Protein AF-A0A2M7ED93-F1 (afdb_monomer_lite)

Structure (mmCIF, N/CA/C/O backbone):
data_AF-A0A2M7ED93-F1
#
_entry.id   AF-A0A2M7ED93-F1
#
loop_
_atom_site.group_PDB
_atom_site.id
_atom_site.type_symbol
_atom_site.label_atom_id
_atom_site.label_alt_id
_atom_site.label_comp_id
_atom_site.label_asym_id
_atom_site.label_entity_id
_atom_site.label_seq_id
_atom_site.pdbx_PDB_ins_code
_atom_site.Cartn_x
_atom_site.Cartn_y
_atom_site.Cartn_z
_atom_site.occupancy
_atom_site.B_iso_or_equiv
_atom_site.auth_seq_id
_atom_site.auth_comp_id
_atom_site.auth_asym_id
_atom_site.auth_atom_id
_atom_site.pdbx_PDB_model_num
ATOM 1 N N . MET A 1 1 ? 34.910 -3.727 -12.149 1.00 53.34 1 MET A N 1
ATOM 2 C CA . MET A 1 1 ? 33.518 -4.031 -11.753 1.00 53.34 1 MET A CA 1
ATOM 3 C C . MET A 1 1 ? 32.655 -3.774 -12.974 1.00 53.34 1 MET A C 1
ATOM 5 O O . MET A 1 1 ? 32.780 -2.696 -13.535 1.00 53.34 1 MET A O 1
ATOM 9 N N . THR A 1 2 ? 31.901 -4.758 -13.454 1.00 75.62 2 THR A N 1
ATOM 10 C CA . THR A 1 2 ? 31.013 -4.591 -14.616 1.00 75.62 2 THR A CA 1
ATOM 11 C C . THR A 1 2 ? 29.816 -3.726 -14.232 1.00 75.62 2 THR A C 1
ATOM 13 O O . THR A 1 2 ? 29.204 -3.962 -13.191 1.00 75.62 2 THR A O 1
ATOM 16 N N . GLU A 1 3 ? 29.509 -2.712 -15.040 1.00 85.56 3 GLU A N 1
ATOM 17 C CA . GLU A 1 3 ? 28.311 -1.891 -14.852 1.00 85.56 3 GLU A CA 1
ATOM 18 C C . GLU A 1 3 ? 27.041 -2.732 -15.041 1.00 85.56 3 GLU A C 1
ATOM 20 O O . GLU A 1 3 ? 26.994 -3.629 -15.883 1.00 85.56 3 GLU A O 1
ATOM 25 N N . GLU A 1 4 ? 26.010 -2.446 -14.245 1.00 94.62 4 GLU A N 1
ATOM 26 C CA . GLU A 1 4 ? 24.717 -3.130 -14.335 1.00 94.62 4 GLU A CA 1
ATOM 27 C C . GLU A 1 4 ? 23.991 -2.812 -15.655 1.00 94.62 4 GLU A C 1
ATOM 29 O O . GLU A 1 4 ? 23.966 -1.670 -16.123 1.00 94.62 4 GLU A O 1
ATOM 34 N N . THR A 1 5 ? 23.317 -3.805 -16.236 1.00 97.81 5 THR A N 1
ATOM 35 C CA . THR A 1 5 ? 22.407 -3.584 -17.366 1.00 97.81 5 THR A CA 1
ATOM 36 C C . THR A 1 5 ? 21.160 -2.812 -16.923 1.00 97.81 5 THR A C 1
ATOM 38 O O . THR A 1 5 ? 20.754 -2.821 -15.757 1.00 97.81 5 THR A O 1
ATOM 41 N N . ARG A 1 6 ? 20.454 -2.185 -17.876 1.00 97.25 6 ARG A N 1
ATOM 42 C CA . ARG A 1 6 ? 19.178 -1.493 -17.596 1.00 97.25 6 ARG A CA 1
ATOM 43 C C . ARG A 1 6 ? 18.136 -2.415 -16.943 1.00 97.25 6 ARG A C 1
ATOM 45 O O . ARG A 1 6 ? 17.373 -1.954 -16.096 1.00 97.25 6 ARG A O 1
ATOM 52 N N . ASN A 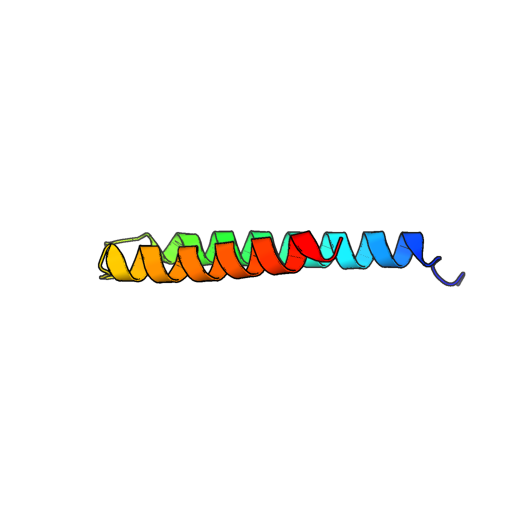1 7 ? 18.109 -3.701 -17.312 1.00 97.31 7 ASN A N 1
ATOM 53 C CA . ASN A 1 7 ? 17.186 -4.683 -16.736 1.00 97.31 7 ASN A CA 1
ATOM 54 C C . ASN A 1 7 ? 17.554 -5.041 -15.291 1.00 97.31 7 ASN A C 1
ATOM 56 O O . ASN A 1 7 ? 16.677 -5.067 -14.429 1.00 97.31 7 ASN A O 1
ATOM 60 N N . GLU A 1 8 ? 18.838 -5.272 -15.011 1.00 98.06 8 GLU A N 1
ATOM 61 C CA . GLU A 1 8 ? 19.324 -5.549 -13.654 1.00 98.06 8 GLU A CA 1
ATOM 62 C C . GLU A 1 8 ? 19.081 -4.357 -12.731 1.00 98.06 8 GLU A C 1
ATOM 64 O O . GLU A 1 8 ? 18.545 -4.524 -11.633 1.00 98.06 8 GLU A O 1
ATOM 69 N N . ARG A 1 9 ? 19.354 -3.142 -13.221 1.00 97.00 9 ARG A N 1
ATOM 70 C CA . ARG A 1 9 ? 19.043 -1.900 -12.512 1.00 97.00 9 ARG A CA 1
ATOM 71 C C . ARG A 1 9 ? 17.558 -1.794 -12.186 1.00 97.00 9 ARG A C 1
ATOM 73 O O . ARG A 1 9 ? 17.204 -1.462 -11.054 1.00 97.00 9 ARG A O 1
ATOM 80 N N . PHE A 1 10 ? 16.684 -2.082 -13.154 1.00 97.31 10 PHE A N 1
ATOM 81 C CA . PHE A 1 10 ? 15.238 -2.075 -12.934 1.00 97.31 10 PHE A CA 1
ATOM 82 C C . PHE A 1 10 ? 14.839 -3.081 -11.856 1.00 97.31 10 PHE A C 1
ATOM 84 O O . PHE A 1 10 ? 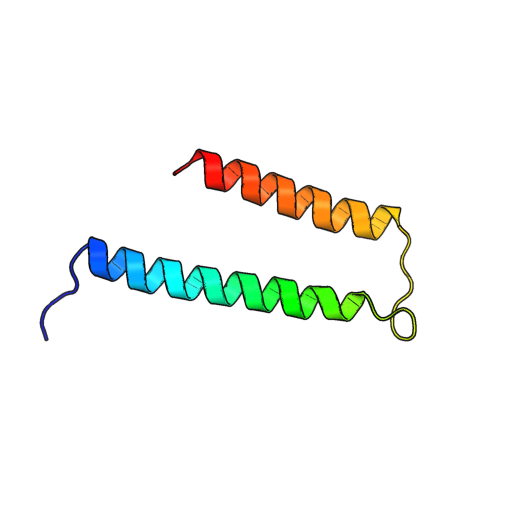14.198 -2.681 -10.891 1.00 97.31 10 PHE A O 1
ATOM 91 N N . LYS A 1 11 ? 15.268 -4.346 -11.963 1.00 98.00 11 LYS A N 1
ATOM 92 C CA . LYS A 1 11 ? 14.964 -5.388 -10.968 1.00 98.00 11 LYS A CA 1
ATOM 93 C C . LYS A 1 11 ? 15.416 -4.972 -9.571 1.00 98.00 11 LYS A C 1
ATOM 95 O O . LYS A 1 11 ? 14.610 -4.958 -8.649 1.00 98.00 11 LYS A O 1
ATOM 100 N N . ARG A 1 12 ? 16.671 -4.543 -9.424 1.00 97.88 12 ARG A N 1
ATOM 101 C CA . ARG A 1 12 ? 17.240 -4.127 -8.135 1.00 97.88 12 ARG A CA 1
ATOM 102 C C . ARG A 1 12 ? 16.466 -2.967 -7.510 1.00 97.88 12 ARG A C 1
ATOM 104 O O . ARG A 1 12 ? 16.124 -3.016 -6.330 1.00 97.88 12 ARG A O 1
ATOM 111 N N . ILE A 1 13 ? 16.184 -1.920 -8.289 1.00 98.00 13 ILE A N 1
ATOM 112 C CA . ILE A 1 13 ? 15.486 -0.729 -7.790 1.00 98.00 13 ILE A CA 1
ATOM 113 C C . ILE A 1 13 ? 14.008 -1.032 -7.518 1.00 98.00 13 ILE A C 1
ATOM 115 O O . ILE A 1 13 ? 13.497 -0.623 -6.476 1.00 98.00 13 ILE A O 1
ATOM 119 N N . ALA A 1 14 ? 13.326 -1.734 -8.424 1.00 97.69 14 ALA A N 1
ATOM 120 C CA . ALA A 1 14 ? 11.916 -2.077 -8.281 1.00 97.69 14 ALA A CA 1
ATOM 121 C C . ALA A 1 14 ? 11.698 -2.981 -7.066 1.00 97.69 14 ALA A C 1
ATOM 123 O O . ALA A 1 14 ? 10.897 -2.629 -6.209 1.00 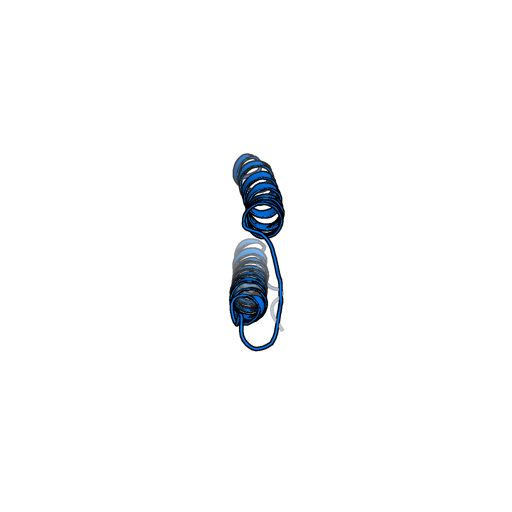97.69 14 ALA A O 1
ATOM 124 N N . SER A 1 15 ? 12.476 -4.059 -6.917 1.00 98.12 15 SER A N 1
ATOM 125 C CA . SER A 1 15 ? 12.373 -4.960 -5.764 1.00 98.12 15 SER A CA 1
ATOM 126 C C . SER A 1 15 ? 12.609 -4.234 -4.442 1.00 98.12 15 SER A C 1
ATOM 128 O O . SER A 1 15 ? 11.828 -4.408 -3.509 1.00 98.12 15 SER A O 1
ATOM 130 N N . LYS A 1 16 ? 13.632 -3.368 -4.365 1.00 98.50 16 LYS A N 1
ATOM 131 C CA . LYS A 1 16 ? 13.870 -2.555 -3.165 1.00 98.50 16 LYS A CA 1
ATOM 132 C C . LYS A 1 16 ? 12.655 -1.683 -2.836 1.00 98.50 16 LYS A C 1
ATOM 134 O O . LYS A 1 16 ? 12.159 -1.728 -1.717 1.00 98.50 16 LYS A O 1
ATOM 139 N N . ARG A 1 17 ? 12.141 -0.938 -3.819 1.00 98.12 17 ARG A N 1
ATOM 140 C CA . ARG A 1 17 ? 10.986 -0.047 -3.626 1.00 98.12 17 ARG A CA 1
ATOM 141 C C . ARG A 1 17 ? 9.717 -0.810 -3.251 1.00 98.12 17 ARG A C 1
ATOM 143 O O . ARG A 1 17 ? 8.961 -0.330 -2.417 1.00 98.12 17 ARG A O 1
ATOM 150 N N . THR A 1 18 ? 9.489 -1.985 -3.834 1.00 97.88 18 THR A N 1
ATOM 151 C CA . THR A 1 18 ? 8.365 -2.852 -3.464 1.00 97.88 18 THR A CA 1
ATOM 152 C C . 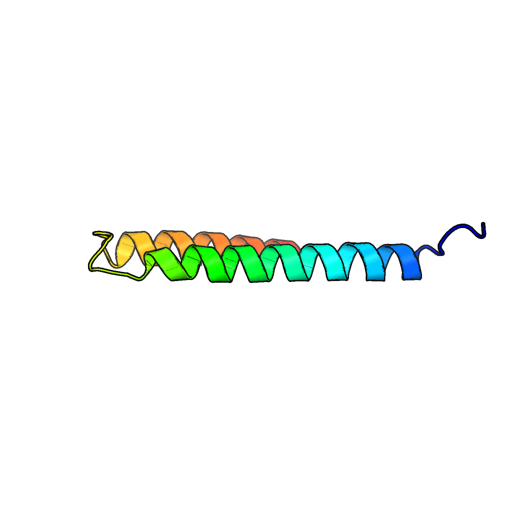THR A 1 18 ? 8.453 -3.254 -1.996 1.00 97.88 18 THR A C 1
ATOM 154 O O . THR A 1 18 ? 7.473 -3.093 -1.276 1.00 97.88 18 THR A O 1
ATOM 157 N N . ASN A 1 19 ? 9.621 -3.702 -1.531 1.00 98.50 19 ASN A N 1
ATOM 158 C CA . ASN A 1 19 ? 9.813 -4.075 -0.128 1.00 98.50 19 ASN A CA 1
ATOM 159 C C . ASN A 1 19 ? 9.614 -2.882 0.817 1.00 98.50 19 ASN A C 1
ATOM 161 O O . ASN A 1 19 ? 8.923 -3.017 1.824 1.00 98.50 19 ASN A O 1
ATOM 165 N N . ASP A 1 20 ? 10.145 -1.709 0.462 1.00 98.50 20 ASP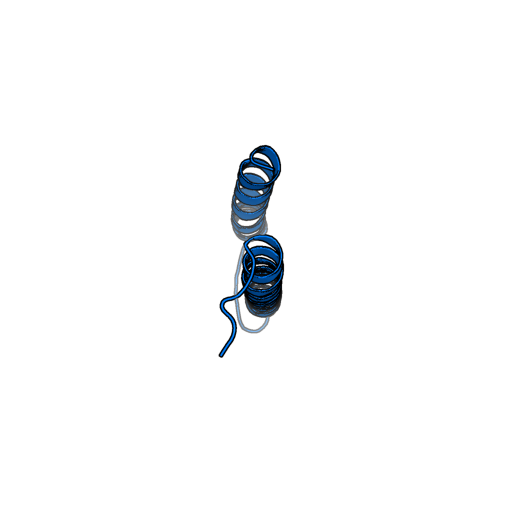 A N 1
ATOM 166 C CA . ASP A 1 20 ? 9.969 -0.488 1.254 1.00 98.50 20 ASP A CA 1
ATOM 167 C C . ASP A 1 20 ? 8.477 -0.120 1.386 1.00 98.50 20 ASP A C 1
ATOM 169 O O . ASP A 1 20 ? 8.012 0.217 2.475 1.00 98.50 20 ASP A O 1
ATOM 173 N N . ILE A 1 21 ? 7.699 -0.223 0.300 1.00 98.00 21 ILE A N 1
ATOM 174 C CA . ILE A 1 21 ? 6.251 0.046 0.312 1.00 98.00 21 ILE A CA 1
ATOM 175 C C . ILE A 1 21 ? 5.508 -0.969 1.187 1.00 98.00 21 ILE A C 1
ATOM 177 O O . ILE A 1 21 ? 4.679 -0.568 2.005 1.00 98.00 21 ILE A O 1
ATOM 181 N N . LEU A 1 22 ? 5.808 -2.264 1.046 1.00 98.31 22 LEU A N 1
ATOM 182 C CA . LEU A 1 22 ? 5.187 -3.318 1.855 1.00 98.31 22 LEU A CA 1
ATOM 183 C C . LEU A 1 22 ? 5.437 -3.095 3.350 1.00 98.31 22 LEU A C 1
ATOM 185 O O . LEU A 1 22 ? 4.512 -3.204 4.153 1.00 98.31 22 LEU A O 1
ATOM 189 N N . GLU A 1 23 ? 6.657 -2.706 3.717 1.00 98.50 23 GLU A N 1
ATOM 190 C CA . GLU A 1 23 ? 7.004 -2.398 5.102 1.00 98.50 23 GLU A CA 1
ATOM 191 C C . GLU A 1 23 ? 6.242 -1.176 5.629 1.00 98.50 23 GLU A C 1
ATOM 193 O O . GLU A 1 23 ? 5.739 -1.190 6.753 1.00 98.50 23 GLU A O 1
ATOM 198 N N . LYS A 1 24 ? 6.079 -0.123 4.818 1.00 98.12 24 LYS A N 1
ATOM 199 C CA . LYS A 1 24 ? 5.280 1.047 5.215 1.00 98.12 24 LYS A CA 1
ATOM 200 C C . LYS A 1 24 ? 3.802 0.715 5.394 1.00 98.12 24 LYS A C 1
ATOM 202 O O . LYS A 1 24 ? 3.207 1.194 6.356 1.00 98.12 24 LYS A O 1
ATOM 207 N N . ILE A 1 25 ? 3.229 -0.127 4.534 1.00 97.62 25 ILE A N 1
ATOM 208 C CA . ILE A 1 25 ? 1.848 -0.611 4.691 1.00 97.62 25 ILE A CA 1
ATOM 209 C C . ILE A 1 25 ? 1.717 -1.433 5.979 1.00 97.62 25 ILE A C 1
ATOM 211 O O . ILE A 1 25 ? 0.768 -1.238 6.737 1.00 97.62 25 ILE A O 1
ATOM 215 N N . ARG A 1 26 ? 2.690 -2.302 6.279 1.00 98.12 26 ARG A N 1
ATOM 216 C CA . ARG A 1 26 ? 2.716 -3.074 7.528 1.00 98.12 26 ARG A CA 1
ATOM 217 C C . ARG A 1 26 ? 2.751 -2.162 8.757 1.00 98.12 26 ARG A C 1
ATOM 219 O O . ARG A 1 26 ? 1.972 -2.367 9.682 1.00 98.12 26 ARG A O 1
ATOM 226 N N . ILE A 1 27 ? 3.619 -1.148 8.755 1.00 97.94 27 ILE A N 1
ATOM 227 C CA . ILE A 1 27 ? 3.721 -0.166 9.847 1.00 97.94 27 ILE A CA 1
ATOM 228 C C . ILE A 1 27 ? 2.418 0.623 10.003 1.00 97.94 27 ILE A C 1
ATOM 230 O O . ILE A 1 27 ? 1.966 0.803 11.130 1.00 97.94 27 ILE A O 1
ATOM 234 N N . LEU A 1 28 ? 1.792 1.054 8.902 1.00 97.50 28 LEU A N 1
ATOM 235 C CA . LEU A 1 28 ? 0.481 1.711 8.931 1.00 97.50 28 LEU A CA 1
ATOM 236 C C . LEU A 1 28 ? -0.579 0.819 9.597 1.00 97.50 28 LEU A C 1
ATOM 238 O O . LEU A 1 28 ? -1.407 1.307 10.360 1.00 97.50 28 LEU A O 1
ATOM 242 N N . GLY A 1 29 ? -0.508 -0.497 9.381 1.00 96.88 29 GLY A N 1
ATOM 243 C CA . GLY A 1 29 ? -1.368 -1.477 10.045 1.00 96.88 29 GLY A CA 1
ATOM 244 C C . GLY A 1 29 ? -1.305 -1.439 11.577 1.00 96.88 29 GLY A C 1
ATOM 245 O O . GLY A 1 29 ? -2.303 -1.750 12.224 1.00 96.88 29 GLY A O 1
ATOM 246 N N . ASN A 1 30 ? -0.203 -0.984 12.183 1.00 96.56 30 ASN A N 1
ATOM 247 C CA . ASN A 1 30 ? -0.101 -0.842 13.642 1.00 96.56 30 ASN A CA 1
ATOM 248 C C . ASN A 1 30 ? -1.068 0.218 14.199 1.00 96.56 30 ASN A C 1
ATOM 250 O O . ASN A 1 30 ? -1.489 0.118 15.351 1.00 96.56 30 ASN A O 1
ATOM 254 N N . CYS A 1 31 ? -1.469 1.199 13.382 1.00 96.38 31 CYS A N 1
ATOM 255 C CA . CYS A 1 31 ? -2.474 2.195 13.758 1.00 96.38 31 CYS A CA 1
ATOM 256 C C . CYS A 1 31 ? -3.867 1.581 13.953 1.00 96.38 31 CYS A C 1
ATOM 258 O O . CYS A 1 31 ? -4.725 2.217 14.551 1.00 96.38 31 CYS A O 1
ATOM 260 N N . SER A 1 32 ? -4.096 0.335 13.516 1.00 96.38 32 SER A N 1
ATOM 261 C CA . SER A 1 32 ? -5.351 -0.376 13.788 1.00 96.38 32 SER A CA 1
ATOM 262 C C . SER A 1 32 ? -5.580 -0.649 15.278 1.00 96.38 32 SER A C 1
ATOM 264 O O . SER A 1 32 ? -6.713 -0.925 15.676 1.00 96.38 32 SER A O 1
ATOM 266 N N . ASN A 1 33 ? -4.548 -0.546 16.123 1.00 96.94 33 ASN A N 1
ATOM 267 C CA . ASN A 1 33 ? -4.690 -0.783 17.549 1.00 96.94 33 ASN A CA 1
ATOM 268 C C . ASN A 1 33 ? -5.554 0.292 18.240 1.00 96.94 33 ASN A C 1
ATOM 270 O O . ASN A 1 33 ? -5.056 1.346 18.641 1.00 96.94 33 ASN A O 1
ATOM 274 N N . LYS A 1 34 ? -6.833 -0.030 18.465 1.00 94.31 34 LYS A N 1
ATOM 275 C CA . LYS A 1 34 ? -7.804 0.848 19.138 1.00 94.31 34 LYS A CA 1
ATOM 276 C C . LYS A 1 34 ? -7.507 1.107 20.619 1.00 94.31 34 LYS A C 1
ATOM 278 O O . LYS A 1 34 ? -8.087 2.015 21.197 1.00 94.31 34 LYS A O 1
ATOM 283 N N . SER A 1 35 ? -6.617 0.335 21.253 1.00 96.19 35 SER A N 1
ATOM 284 C CA . SER A 1 35 ? -6.186 0.634 22.628 1.00 96.19 35 SER A CA 1
ATOM 285 C C . SER A 1 35 ? -5.189 1.794 22.690 1.00 96.19 35 SER A C 1
ATOM 287 O O . SER A 1 35 ? -4.989 2.373 23.752 1.00 96.19 35 SER A O 1
ATOM 289 N N . SER A 1 36 ? -4.507 2.079 21.578 1.00 96.31 36 SER A N 1
ATOM 290 C CA . SER A 1 36 ? -3.483 3.123 21.473 1.00 96.31 36 SER A CA 1
ATOM 291 C C . SER A 1 36 ? -3.950 4.328 20.664 1.00 96.31 36 SER A C 1
ATOM 293 O O . SER A 1 36 ? -3.385 5.407 20.817 1.00 96.31 36 SER A O 1
ATOM 295 N N . TYR A 1 37 ? -4.953 4.144 19.807 1.00 96.38 37 TYR A N 1
ATOM 296 C CA . TYR A 1 37 ? -5.433 5.161 18.885 1.00 96.38 37 TYR A CA 1
ATOM 297 C C . TYR A 1 37 ? -6.955 5.210 18.865 1.00 96.38 37 TYR A C 1
ATOM 299 O O . TYR A 1 37 ? -7.623 4.178 18.877 1.00 96.38 37 TYR A O 1
ATOM 307 N N . GLU A 1 38 ? -7.482 6.422 18.755 1.00 97.25 38 GLU A N 1
ATOM 308 C CA . GLU A 1 38 ? -8.881 6.679 18.448 1.00 97.25 38 GLU A CA 1
ATOM 309 C C . GLU A 1 38 ? -8.974 7.180 17.009 1.00 97.25 38 GLU A C 1
ATOM 311 O O . GLU A 1 38 ? -8.186 8.024 16.582 1.00 97.25 38 GLU A O 1
ATOM 316 N N . TYR A 1 39 ? -9.897 6.604 16.250 1.00 97.06 39 TYR A N 1
ATOM 317 C CA . TYR A 1 39 ? -10.149 6.971 14.866 1.00 97.06 39 TYR A CA 1
ATOM 318 C C . TYR A 1 39 ? -11.555 6.536 14.469 1.00 97.06 39 TYR A C 1
ATOM 320 O O . TYR A 1 39 ? -12.109 5.549 14.966 1.00 97.06 39 TYR A O 1
ATOM 328 N N . THR A 1 40 ? -12.112 7.265 13.520 1.00 98.00 40 THR A N 1
ATOM 329 C CA . THR A 1 40 ? -13.383 6.965 12.877 1.00 98.00 40 THR A CA 1
ATOM 330 C C . THR A 1 40 ? -13.176 6.072 11.660 1.00 98.00 40 THR A C 1
ATOM 332 O O . THR A 1 40 ? -12.094 5.991 11.072 1.00 98.00 40 THR A O 1
ATOM 335 N N . GLU A 1 41 ? -14.247 5.409 11.235 1.00 96.62 41 GLU A N 1
ATOM 336 C CA . GLU A 1 41 ? -14.244 4.658 9.980 1.00 96.62 41 GLU A CA 1
ATOM 337 C C . GLU A 1 41 ? -13.978 5.573 8.773 1.00 96.62 41 GLU A C 1
ATOM 339 O O . GLU A 1 41 ? -13.280 5.186 7.839 1.00 96.62 41 GLU A O 1
ATOM 344 N N . GLU A 1 42 ? -14.464 6.817 8.813 1.00 98.38 42 GLU A N 1
ATOM 345 C CA . GLU A 1 42 ? -14.238 7.801 7.753 1.00 98.38 42 GLU A CA 1
ATOM 346 C C . GLU A 1 42 ? -12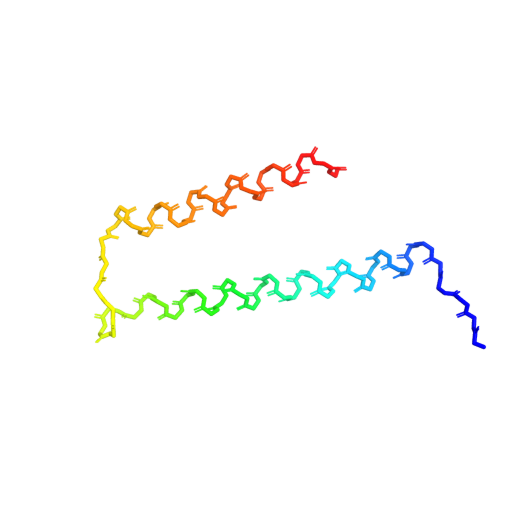.751 8.155 7.598 1.00 98.38 42 GLU A C 1
ATOM 348 O O . GLU A 1 42 ? -12.253 8.249 6.475 1.00 98.38 42 GLU A O 1
ATOM 353 N N . GLU A 1 43 ? -12.018 8.313 8.702 1.00 98.06 43 GLU A N 1
ATOM 354 C CA . GLU A 1 43 ? -10.573 8.572 8.672 1.00 98.06 43 GLU A CA 1
ATOM 355 C C . GLU A 1 43 ? -9.797 7.392 8.081 1.00 98.06 43 GLU A C 1
ATOM 357 O O . GLU A 1 43 ? -8.941 7.589 7.215 1.00 98.06 43 GLU A O 1
ATOM 362 N N . VAL A 1 44 ? -10.143 6.161 8.472 1.00 97.50 44 VAL A N 1
ATOM 363 C CA . VAL A 1 44 ? -9.546 4.943 7.901 1.00 97.50 44 VAL A CA 1
ATOM 364 C C . VAL A 1 44 ? -9.840 4.846 6.403 1.00 97.50 44 VAL A C 1
ATOM 366 O O . VAL A 1 44 ? -8.929 4.617 5.602 1.00 97.50 44 VAL A O 1
ATOM 369 N N . ASN A 1 45 ? -11.086 5.093 6.000 1.00 98.06 45 ASN A N 1
ATOM 370 C CA . ASN A 1 45 ? -11.496 5.070 4.599 1.00 98.06 45 ASN A CA 1
ATOM 371 C C . ASN A 1 45 ? -10.747 6.119 3.767 1.00 98.06 45 ASN A C 1
ATOM 373 O O . ASN A 1 45 ? -10.284 5.808 2.669 1.00 98.06 45 ASN A O 1
ATOM 377 N N . LYS A 1 46 ? -10.557 7.339 4.287 1.00 98.44 46 LYS A N 1
ATOM 378 C CA . LYS A 1 46 ? -9.779 8.389 3.608 1.00 98.44 46 LYS A CA 1
ATOM 379 C C . LYS A 1 46 ? -8.342 7.943 3.342 1.00 98.44 46 LYS A C 1
ATOM 381 O O . LYS A 1 46 ? -7.884 8.084 2.205 1.00 98.44 46 LYS A O 1
ATOM 386 N N . ILE A 1 47 ? -7.670 7.357 4.339 1.00 98.12 47 ILE A N 1
ATOM 387 C CA . ILE A 1 47 ? -6.293 6.847 4.217 1.00 98.12 47 ILE A CA 1
ATOM 388 C C . ILE A 1 47 ? -6.189 5.842 3.066 1.00 98.12 47 ILE A C 1
ATOM 390 O O . ILE A 1 47 ? -5.381 6.025 2.153 1.00 98.12 47 ILE A O 1
ATOM 394 N N . PHE A 1 48 ? -7.022 4.799 3.077 1.00 98.12 48 PHE A N 1
ATOM 395 C CA . PHE A 1 48 ? -6.945 3.754 2.055 1.00 98.12 48 PHE A CA 1
ATOM 396 C C . PHE A 1 48 ? -7.415 4.236 0.681 1.00 98.12 48 PHE A C 1
ATOM 398 O O . PHE A 1 48 ? -6.820 3.847 -0.323 1.00 98.12 48 PHE A O 1
ATOM 405 N N . SER A 1 49 ? -8.387 5.152 0.615 1.00 98.31 49 SER A N 1
ATOM 406 C CA . SER A 1 49 ? -8.844 5.720 -0.659 1.00 98.31 49 SER A CA 1
ATOM 407 C C . SER A 1 49 ? -7.726 6.445 -1.417 1.00 98.31 49 SER A C 1
ATOM 409 O O . SER A 1 49 ? -7.598 6.283 -2.634 1.00 98.31 49 SER A O 1
ATOM 411 N N . GLU A 1 50 ? -6.877 7.206 -0.717 1.00 98.44 50 GLU A N 1
ATOM 412 C CA . GLU A 1 50 ? -5.787 7.941 -1.359 1.00 98.44 50 GLU A CA 1
ATOM 413 C C . GLU A 1 50 ? -4.645 6.992 -1.743 1.00 98.44 50 GLU A C 1
ATOM 415 O O . GLU A 1 50 ? -4.097 7.116 -2.839 1.00 98.44 50 GLU A O 1
ATOM 420 N N . ILE A 1 51 ? -4.344 5.982 -0.916 1.00 98.12 51 ILE A N 1
ATOM 421 C CA . ILE A 1 51 ? -3.378 4.928 -1.270 1.00 98.12 51 ILE A CA 1
ATOM 422 C C . ILE A 1 51 ? -3.828 4.200 -2.544 1.00 98.12 51 ILE A C 1
ATOM 424 O O . ILE A 1 51 ? -3.054 4.090 -3.498 1.00 98.12 51 ILE A O 1
ATOM 428 N N . ASP A 1 52 ? -5.084 3.757 -2.607 1.00 98.19 52 ASP A N 1
ATOM 429 C CA . ASP A 1 52 ? -5.635 3.045 -3.762 1.00 98.19 52 ASP A CA 1
ATOM 430 C C . ASP A 1 52 ? -5.639 3.902 -5.025 1.00 98.19 52 ASP A C 1
ATOM 432 O O . ASP A 1 52 ? -5.310 3.424 -6.116 1.00 98.19 52 ASP A O 1
ATOM 436 N N . LYS A 1 53 ? -5.981 5.185 -4.896 1.00 98.50 53 LYS A N 1
ATOM 437 C CA . LYS A 1 53 ? -5.916 6.146 -5.997 1.00 98.50 53 LYS A CA 1
ATOM 438 C C . LYS A 1 53 ? -4.494 6.271 -6.537 1.00 98.50 53 LYS A C 1
ATOM 440 O O . LYS A 1 53 ? -4.305 6.168 -7.749 1.00 98.50 53 LYS A O 1
ATOM 445 N N . GLN A 1 54 ? -3.492 6.429 -5.671 1.00 98.06 54 GLN A N 1
ATOM 446 C CA . GLN A 1 54 ? -2.095 6.495 -6.105 1.00 98.06 54 GLN A CA 1
ATOM 447 C C . GLN A 1 54 ? -1.635 5.185 -6.754 1.00 98.06 54 GLN A C 1
ATOM 449 O O . GLN A 1 54 ? -0.994 5.212 -7.806 1.00 98.06 54 GLN A O 1
ATOM 454 N N . LEU A 1 55 ? -2.016 4.030 -6.199 1.00 97.56 55 LEU A N 1
ATOM 455 C CA . LEU A 1 55 ? -1.716 2.730 -6.802 1.00 97.56 55 LEU A CA 1
ATOM 456 C C . LEU A 1 55 ? -2.315 2.603 -8.207 1.00 97.56 55 LEU A C 1
ATOM 458 O O . LEU A 1 55 ? -1.618 2.159 -9.121 1.00 97.56 55 LEU A O 1
ATOM 462 N N . LYS A 1 56 ? -3.574 3.016 -8.407 1.00 98.19 56 LYS A N 1
ATOM 463 C CA . LYS A 1 56 ? -4.221 3.035 -9.730 1.00 98.19 56 LYS A CA 1
ATOM 464 C C . LYS A 1 56 ? -3.473 3.946 -10.708 1.00 98.19 56 LYS A C 1
ATOM 466 O O . LYS A 1 56 ? -3.164 3.515 -11.816 1.00 98.19 56 LYS A O 1
ATOM 471 N N . LEU A 1 57 ? -3.131 5.166 -10.286 1.00 98.12 57 LEU A N 1
ATOM 472 C CA . LEU A 1 57 ? -2.409 6.141 -11.113 1.00 98.12 57 LEU A CA 1
ATOM 473 C C . LEU A 1 57 ? -1.024 5.646 -11.545 1.00 98.12 57 LEU A C 1
ATOM 475 O O . LEU A 1 57 ? -0.622 5.872 -12.683 1.00 98.12 57 LEU A O 1
ATOM 479 N N . ILE A 1 58 ? -0.282 4.985 -10.654 1.00 97.44 58 ILE A N 1
ATOM 480 C CA . ILE A 1 58 ? 1.055 4.471 -10.975 1.00 97.44 58 ILE A CA 1
ATOM 481 C C . ILE A 1 58 ? 0.980 3.210 -11.833 1.00 97.44 58 ILE A C 1
ATOM 483 O O . ILE A 1 58 ? 1.751 3.101 -12.783 1.00 97.44 58 ILE A O 1
ATOM 487 N N . LYS A 1 59 ? 0.044 2.290 -11.561 1.00 96.75 59 LYS A N 1
ATOM 488 C CA . LYS A 1 59 ? -0.165 1.097 -12.399 1.00 96.75 59 LYS A CA 1
ATOM 489 C C . LYS A 1 59 ? -0.474 1.463 -13.849 1.00 96.75 59 LYS A C 1
ATOM 491 O O . LYS A 1 59 ? 0.037 0.805 -14.737 1.00 96.75 59 LYS A O 1
ATOM 496 N N . ALA A 1 60 ? -1.223 2.541 -14.083 1.00 98.06 60 ALA A N 1
ATOM 497 C CA . ALA A 1 60 ? -1.532 3.024 -15.429 1.00 98.06 60 ALA A CA 1
ATOM 498 C C . ALA A 1 60 ? -0.311 3.536 -16.230 1.00 98.06 60 ALA A C 1
ATOM 500 O O . ALA A 1 60 ? -0.452 3.833 -17.411 1.00 98.06 60 ALA A O 1
ATOM 501 N N . LYS A 1 61 ? 0.869 3.684 -15.606 1.00 95.75 61 LYS A N 1
ATOM 502 C CA . LYS A 1 61 ? 2.118 4.100 -16.275 1.00 95.75 61 LYS A CA 1
ATOM 503 C C . LYS A 1 61 ? 2.997 2.927 -16.730 1.00 95.75 61 LYS A C 1
ATOM 505 O O . LYS A 1 61 ? 4.008 3.183 -17.383 1.00 95.75 61 LYS A O 1
ATOM 510 N N . PHE A 1 62 ? 2.672 1.702 -16.319 1.00 91.31 62 PHE A N 1
ATOM 511 C CA . PHE A 1 62 ? 3.355 0.470 -16.725 1.00 91.31 62 PHE A CA 1
ATOM 512 C C . PHE A 1 62 ? 2.603 -0.188 -17.878 1.00 91.31 62 PHE A C 1
ATOM 514 O O . PHE A 1 62 ? 3.298 -0.754 -18.747 1.00 91.31 62 PHE A O 1
#

pLDDT: mean 96.19, std 6.42, range [53.34, 98.5]

Foldseek 3Di:
DDDDDPVRVCCVVVVVVVVVVVVVVVVVVVQVPPVVDDDDPVVVCVVVVVVVVVVVVVVVVD

Sequence (62 aa):
MTEETRNERFKRIASKRTNDILEKIRILGNCSNKSSYEYTEEEVNKIFSEIDKQLKLIKAKF

Radius of gyration: 16.83 Å; chains: 1; bounding box: 48×14×40 Å

Secondary structure (DSSP, 8-state):
-PPPPHHHHHHHHHHHHHHHHHHHHHHHHGGG-TTT----HHHHHHHHHHHHHHHHHHHTT-